Protein AF-A0A957B4Y9-F1 (afdb_monomer)

Nearest PDB structures (foldseek):
  8fm9-assembly1_A  TM=5.477E-01  e=1.125E+00  Flock House virus
  6xz5-assembly1_A  TM=5.261E-01  e=3.483E-01  Yersinia 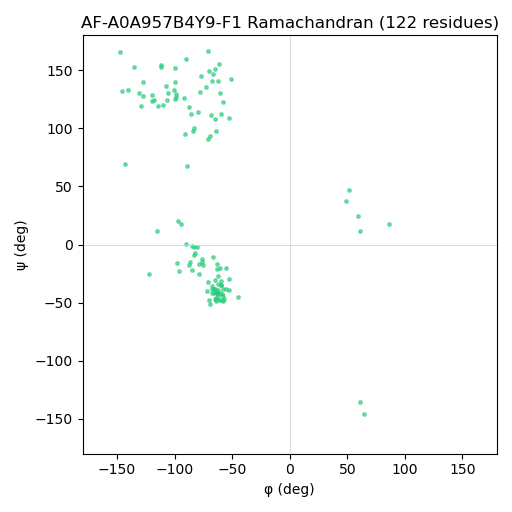pseudotuberculosis YPIII
  6i0v-assembly1_A  TM=4.829E-01  e=1.662E+00  Drosophila melanogaster
  6i0u-assembly1_A  TM=4.452E-01  e=1.125E+00  Drosophila melanogaster
  5z4m-assembly1_A  TM=3.885E-01  e=1.459E+00  Drosophila melanogaster

Radius of gyration: 20.35 Å; Cα contacts (8 Å, |Δi|>4): 153; chains: 1; bounding box: 44×52×50 Å

pLDDT: mean 81.71, std 17.35, range [47.72, 98.0]

Sequence (124 aa):
MKQFPLGTIDITPAALERLEAAKSHVDSLLARHQAGDWGDVDAFTQRMNERSSTHAEPVSSVYELPNSSQIRIITSPDRSLTRVLLAEEVEQREVSAVEGYDAMAPTYDLGTNPLIVVEEPHVE

Foldseek 3Di:
DDFDAQADEAEDPVLVVVCVVLVHDVVVVVVCQRVLVQEPDDPVLSVVQVCLVPDLQKHKHWDQGPVRWIWMWIQGSVSNHIYIYTPVVDDPPPCDPVNVCVVCVVVVPPDDPPVVPDPPDDDD

Structure (mmCIF, N/CA/C/O backbone):
data_AF-A0A957B4Y9-F1
#
_entry.id   AF-A0A957B4Y9-F1
#
loop_
_atom_site.group_PDB
_atom_site.id
_atom_site.type_symbol
_atom_site.label_atom_id
_atom_site.label_alt_id
_atom_site.label_comp_id
_atom_site.label_asym_id
_atom_site.label_entity_id
_atom_site.label_seq_id
_atom_site.pdbx_PDB_ins_code
_atom_site.Cartn_x
_atom_site.Cartn_y
_atom_site.Cartn_z
_atom_site.occupancy
_atom_site.B_iso_or_equiv
_atom_site.auth_seq_id
_atom_site.auth_comp_id
_atom_site.auth_asym_id
_atom_site.auth_atom_id
_atom_site.pdbx_PDB_model_num
ATOM 1 N N . MET A 1 1 ? -9.451 -7.133 -17.470 1.00 47.72 1 MET A N 1
ATOM 2 C CA . MET A 1 1 ? -8.539 -6.408 -16.554 1.00 47.72 1 MET A CA 1
ATOM 3 C C . MET A 1 1 ? -7.372 -7.326 -16.243 1.00 47.72 1 MET A C 1
ATOM 5 O O . MET A 1 1 ? -7.605 -8.512 -16.040 1.00 47.72 1 MET A O 1
ATOM 9 N N . LYS A 1 2 ? -6.133 -6.832 -16.313 1.00 59.19 2 LYS A N 1
ATOM 10 C CA . LYS A 1 2 ? -4.934 -7.661 -16.139 1.00 59.19 2 LYS A CA 1
ATOM 11 C C . LYS A 1 2 ? -4.567 -7.649 -14.653 1.00 59.19 2 LYS A C 1
ATOM 13 O O . LYS A 1 2 ? -3.953 -6.698 -14.190 1.00 59.19 2 LYS A O 1
ATOM 18 N N . GLN A 1 3 ? -5.024 -8.657 -13.912 1.00 77.25 3 GLN A N 1
ATOM 19 C CA . GLN A 1 3 ? -4.615 -8.854 -12.519 1.00 77.25 3 GLN A CA 1
ATOM 20 C C . GLN A 1 3 ? -3.099 -9.099 -12.474 1.00 77.25 3 GLN A C 1
ATOM 22 O O . GLN A 1 3 ? -2.559 -9.781 -13.349 1.00 77.25 3 GLN A O 1
ATOM 27 N N . PHE A 1 4 ? -2.418 -8.536 -11.478 1.00 87.19 4 PHE A N 1
ATOM 28 C CA . PHE A 1 4 ? -0.994 -8.767 -11.225 1.00 87.19 4 PHE A CA 1
ATOM 29 C C . PHE A 1 4 ? -0.805 -9.545 -9.913 1.00 87.19 4 PHE A C 1
ATOM 31 O O . PHE A 1 4 ? -1.670 -9.484 -9.034 1.00 87.19 4 PHE A O 1
ATOM 38 N N . PRO A 1 5 ? 0.280 -10.325 -9.769 1.00 91.31 5 PRO A N 1
ATOM 39 C CA . PRO A 1 5 ? 0.548 -11.025 -8.521 1.00 91.31 5 PRO A CA 1
ATOM 40 C C . PRO A 1 5 ? 0.882 -10.026 -7.408 1.00 91.31 5 PRO A C 1
ATOM 42 O O . PRO A 1 5 ? 1.573 -9.041 -7.645 1.00 91.31 5 PRO A O 1
ATOM 45 N N . LEU A 1 6 ? 0.386 -10.291 -6.199 1.00 93.19 6 LEU A N 1
ATOM 46 C CA . LEU A 1 6 ? 0.690 -9.491 -5.007 1.00 93.19 6 LEU A CA 1
ATOM 47 C C . LEU A 1 6 ? 1.973 -9.970 -4.301 1.00 93.19 6 LEU A C 1
ATOM 49 O O . LEU A 1 6 ? 2.563 -9.241 -3.511 1.00 93.19 6 LEU A O 1
ATOM 53 N N . GLY A 1 7 ? 2.429 -11.192 -4.584 1.00 94.19 7 GLY A N 1
ATOM 54 C CA . GLY A 1 7 ? 3.585 -11.770 -3.903 1.00 94.19 7 GLY A CA 1
ATOM 55 C C . GLY A 1 7 ? 3.329 -11.983 -2.408 1.00 94.19 7 GLY A C 1
ATOM 56 O O . GLY A 1 7 ? 2.218 -12.323 -1.999 1.00 94.19 7 GLY A O 1
ATOM 57 N N . THR A 1 8 ? 4.370 -11.812 -1.597 1.00 97.00 8 THR A N 1
ATOM 58 C CA . THR A 1 8 ? 4.278 -11.874 -0.132 1.00 97.00 8 THR A CA 1
ATOM 59 C C . THR A 1 8 ? 3.574 -10.631 0.393 1.00 97.00 8 THR A C 1
ATOM 61 O O . THR A 1 8 ? 3.897 -9.530 -0.033 1.00 97.00 8 THR A O 1
ATOM 64 N N . ILE A 1 9 ? 2.644 -10.787 1.332 1.00 97.88 9 ILE A N 1
ATOM 65 C CA . ILE A 1 9 ? 1.951 -9.655 1.952 1.00 97.88 9 ILE A CA 1
ATOM 66 C C . ILE A 1 9 ? 2.602 -9.356 3.303 1.00 97.88 9 ILE A C 1
ATOM 68 O O . ILE A 1 9 ? 2.703 -10.239 4.153 1.00 97.88 9 ILE A O 1
ATOM 72 N N . ASP A 1 10 ? 3.026 -8.111 3.485 1.00 97.56 10 ASP A N 1
ATOM 73 C CA . ASP A 1 10 ? 3.613 -7.567 4.709 1.00 97.56 10 ASP A CA 1
ATOM 74 C C . ASP A 1 10 ? 2.733 -6.413 5.199 1.00 97.56 10 ASP A C 1
ATOM 76 O O . ASP A 1 10 ? 2.462 -5.481 4.443 1.00 97.56 10 ASP A O 1
ATOM 80 N N . ILE A 1 11 ? 2.245 -6.476 6.436 1.00 97.75 11 ILE A N 1
ATOM 81 C CA . ILE A 1 11 ? 1.348 -5.463 7.008 1.00 97.75 11 ILE A CA 1
ATOM 82 C C . ILE A 1 11 ? 2.053 -4.847 8.211 1.00 97.75 11 ILE A C 1
ATOM 84 O O . ILE A 1 11 ? 2.449 -5.572 9.126 1.00 97.75 11 ILE A O 1
ATOM 88 N N . THR A 1 12 ? 2.204 -3.522 8.232 1.00 97.44 12 THR A N 1
ATOM 89 C CA . THR A 1 12 ? 2.804 -2.843 9.386 1.00 97.44 12 THR A CA 1
ATOM 90 C C . THR A 1 12 ? 1.893 -2.973 10.614 1.00 97.44 12 THR A C 1
ATOM 92 O O . THR A 1 12 ? 0.663 -2.978 10.479 1.00 97.44 12 THR A O 1
ATOM 95 N N . PRO A 1 13 ? 2.452 -3.050 11.837 1.00 97.25 13 PRO A N 1
ATOM 96 C CA . PRO A 1 13 ? 1.643 -3.115 13.054 1.00 97.25 13 PRO A CA 1
ATOM 97 C C . PRO A 1 13 ? 0.657 -1.945 13.188 1.00 97.25 13 PRO A C 1
ATOM 99 O O . PRO A 1 13 ? -0.485 -2.149 13.592 1.00 97.25 13 PRO A O 1
ATOM 102 N N . ALA A 1 14 ? 1.070 -0.737 12.789 1.00 96.06 14 ALA A N 1
ATOM 103 C CA . ALA A 1 14 ? 0.226 0.453 12.841 1.00 96.06 14 ALA A CA 1
ATOM 104 C C . ALA A 1 14 ? -0.947 0.374 11.847 1.00 96.06 14 ALA A C 1
ATOM 106 O O . ALA A 1 14 ? -2.083 0.697 12.201 1.00 96.06 14 ALA A O 1
ATOM 107 N N . ALA A 1 15 ? -0.714 -0.111 10.623 1.00 96.75 15 ALA A N 1
ATOM 108 C CA . ALA A 1 15 ? -1.787 -0.335 9.657 1.00 96.75 15 ALA A CA 1
ATOM 109 C C . ALA A 1 15 ? -2.784 -1.393 10.139 1.00 96.75 15 ALA A C 1
ATOM 111 O O . ALA A 1 15 ? -3.993 -1.191 10.008 1.00 96.75 15 ALA A O 1
ATOM 112 N N . LEU A 1 16 ? -2.293 -2.485 10.733 1.00 96.88 16 LEU A N 1
ATOM 113 C CA . LEU A 1 16 ? -3.146 -3.526 11.303 1.00 96.88 16 LEU A CA 1
ATOM 114 C C . LEU A 1 16 ? -4.055 -2.961 12.405 1.00 96.88 16 LEU A C 1
ATOM 116 O O . LEU A 1 16 ? -5.267 -3.155 12.347 1.00 96.88 16 LEU A O 1
ATOM 120 N N . GLU A 1 17 ? -3.502 -2.185 13.341 1.00 96.69 17 GLU A N 1
ATOM 121 C CA . GLU A 1 17 ? -4.274 -1.544 14.414 1.00 96.69 17 GLU A CA 1
ATOM 122 C C . GLU A 1 17 ? -5.382 -0.629 13.860 1.00 96.69 17 GLU A C 1
ATOM 124 O O . GLU A 1 17 ? -6.530 -0.672 14.315 1.00 96.69 17 GLU A O 1
ATOM 129 N N . ARG A 1 18 ? -5.079 0.185 12.837 1.00 96.44 18 ARG A N 1
ATOM 130 C CA . ARG A 1 18 ? -6.079 1.073 12.217 1.00 96.44 18 ARG A CA 1
ATOM 131 C C . ARG A 1 18 ? -7.162 0.306 11.469 1.00 96.44 18 ARG A C 1
ATOM 133 O O . ARG A 1 18 ? -8.326 0.706 11.541 1.00 96.44 18 ARG A O 1
ATOM 140 N N . LEU A 1 19 ? -6.806 -0.776 10.779 1.00 95.88 19 LEU A N 1
ATOM 141 C CA . LEU A 1 19 ? -7.757 -1.653 10.092 1.00 95.88 19 LEU A CA 1
ATOM 142 C C . LEU A 1 19 ? -8.723 -2.310 11.085 1.00 95.88 19 LEU A C 1
ATOM 144 O O . LEU A 1 19 ? -9.936 -2.292 10.861 1.00 95.88 19 LEU A O 1
ATOM 148 N N . GLU A 1 20 ? -8.208 -2.813 12.209 1.00 95.62 20 GLU A N 1
ATOM 149 C CA . GLU A 1 20 ? -9.012 -3.409 13.281 1.00 95.62 20 GLU A CA 1
ATOM 150 C C . GLU A 1 20 ? -9.952 -2.385 13.926 1.00 95.62 20 GLU A C 1
ATOM 152 O O . GLU A 1 20 ? -11.159 -2.627 14.028 1.00 95.62 20 GLU A O 1
ATOM 157 N N . ALA A 1 21 ? -9.438 -1.204 14.287 1.00 95.56 21 ALA A N 1
ATOM 158 C CA . ALA A 1 21 ? -10.239 -0.120 14.855 1.00 95.56 21 ALA A CA 1
ATOM 159 C C . ALA A 1 21 ? -11.356 0.343 13.902 1.00 95.56 21 ALA A C 1
ATOM 161 O O . ALA A 1 21 ? -12.459 0.676 14.341 1.00 95.56 21 ALA A O 1
ATOM 162 N N . ALA A 1 22 ? -11.091 0.329 12.593 1.00 94.88 22 ALA A N 1
ATOM 163 C CA . ALA A 1 22 ? -12.051 0.676 11.550 1.00 94.88 22 ALA A CA 1
ATOM 164 C C . ALA A 1 22 ? -12.982 -0.479 11.141 1.00 94.88 22 ALA A C 1
ATOM 166 O O . ALA A 1 22 ? -13.828 -0.281 10.266 1.00 94.88 22 ALA A O 1
ATOM 167 N N . LYS A 1 23 ? -12.820 -1.684 11.711 1.00 94.94 23 LYS A N 1
ATOM 168 C CA . LYS A 1 23 ? -13.521 -2.918 11.300 1.00 94.94 23 LYS A CA 1
ATOM 169 C C . LYS A 1 23 ? -13.456 -3.154 9.785 1.00 94.94 23 LYS A C 1
ATOM 171 O O . LYS A 1 23 ? -14.435 -3.565 9.164 1.00 94.94 23 LYS A O 1
ATOM 176 N N . SER A 1 24 ? -12.313 -2.832 9.188 1.00 93.75 24 SER A N 1
ATOM 177 C CA . SER A 1 24 ? -12.087 -2.895 7.747 1.00 93.75 24 SER A CA 1
ATOM 178 C C . SER A 1 24 ? -11.180 -4.072 7.406 1.00 93.75 24 SER A C 1
ATOM 180 O O . SER A 1 24 ? -10.178 -4.312 8.072 1.00 93.75 24 SER A O 1
ATOM 182 N N . HIS A 1 25 ? -11.532 -4.815 6.359 1.00 94.12 25 HIS A N 1
ATOM 183 C CA . HIS A 1 25 ? -10.796 -6.010 5.949 1.00 94.12 25 HIS A CA 1
ATOM 184 C C . HIS A 1 25 ? -9.722 -5.673 4.913 1.00 94.12 25 HIS A C 1
ATOM 186 O O . HIS A 1 25 ? -10.031 -5.116 3.857 1.00 94.12 25 HIS A O 1
ATOM 192 N N . VAL A 1 26 ? -8.475 -6.066 5.190 1.00 95.88 26 VAL A N 1
ATOM 193 C CA . VAL A 1 26 ? -7.341 -5.871 4.270 1.00 95.88 26 VAL A CA 1
ATOM 194 C C . VAL A 1 26 ? -7.558 -6.575 2.928 1.00 95.88 26 VAL A C 1
ATOM 196 O O . VAL A 1 26 ? -7.221 -6.015 1.889 1.00 95.88 26 VAL A O 1
ATOM 199 N N . ASP A 1 27 ? -8.213 -7.739 2.927 1.00 96.31 27 ASP A N 1
ATOM 200 C CA . ASP A 1 27 ? -8.492 -8.526 1.719 1.00 96.31 27 ASP A CA 1
ATOM 201 C C . ASP A 1 27 ? -9.300 -7.737 0.683 1.00 96.31 27 ASP A C 1
ATOM 203 O O . ASP A 1 27 ? -9.023 -7.801 -0.514 1.00 96.31 27 ASP A O 1
ATOM 207 N N . SER A 1 28 ? -10.261 -6.928 1.140 1.00 95.69 28 SER A N 1
ATOM 208 C CA . SER A 1 28 ? -11.060 -6.068 0.265 1.00 95.69 28 SER A CA 1
ATOM 209 C C . SER A 1 28 ? -10.206 -4.986 -0.394 1.00 95.69 28 SER A C 1
ATOM 211 O O . SER A 1 28 ? -10.405 -4.671 -1.565 1.00 95.69 28 SER A O 1
ATOM 213 N N . LEU A 1 29 ? -9.243 -4.422 0.338 1.00 96.62 29 LEU A N 1
ATOM 214 C CA . LEU A 1 29 ? -8.332 -3.406 -0.191 1.00 96.62 29 LEU A CA 1
ATOM 215 C C . LEU A 1 29 ? -7.320 -4.023 -1.165 1.00 96.62 29 LEU A C 1
ATOM 217 O O . LEU A 1 29 ? -7.067 -3.459 -2.225 1.00 96.62 29 LEU A O 1
ATOM 221 N N . LEU A 1 30 ? -6.804 -5.215 -0.858 1.00 96.69 30 LEU A N 1
ATOM 222 C CA . LEU A 1 30 ? -5.913 -5.970 -1.743 1.00 96.69 30 LEU A CA 1
ATOM 223 C C . LEU A 1 30 ? -6.613 -6.380 -3.044 1.00 96.69 30 LEU A C 1
ATOM 225 O O . LEU A 1 30 ? -6.028 -6.260 -4.120 1.00 96.69 30 LEU A O 1
ATOM 229 N N . ALA A 1 31 ? -7.877 -6.805 -2.973 1.00 95.50 31 ALA A N 1
ATOM 230 C CA . ALA A 1 31 ? -8.671 -7.135 -4.153 1.00 95.50 31 ALA A CA 1
ATOM 231 C C . ALA A 1 31 ? -8.895 -5.909 -5.052 1.00 95.50 31 ALA A C 1
ATOM 233 O O . ALA A 1 31 ? -8.763 -6.007 -6.273 1.00 95.50 31 ALA A O 1
ATOM 234 N N . ARG A 1 32 ? -9.182 -4.743 -4.457 1.00 95.50 32 ARG A N 1
ATOM 235 C CA . ARG A 1 32 ? -9.288 -3.464 -5.181 1.00 95.50 32 ARG A CA 1
ATOM 236 C C . ARG A 1 32 ? -7.963 -3.093 -5.846 1.00 95.50 32 ARG A C 1
ATOM 238 O O . ARG A 1 32 ? -7.946 -2.826 -7.047 1.00 95.50 32 ARG A O 1
ATOM 245 N N . HIS A 1 33 ? -6.859 -3.187 -5.108 1.00 95.19 33 HIS A N 1
ATOM 246 C CA . HIS A 1 33 ? -5.512 -2.911 -5.607 1.00 95.19 33 HIS A CA 1
ATOM 247 C C . HIS A 1 33 ? -5.171 -3.799 -6.807 1.00 95.19 33 HIS A C 1
ATOM 249 O O . HIS A 1 33 ? -4.786 -3.314 -7.867 1.00 95.19 33 HIS A O 1
ATOM 255 N N . GLN A 1 34 ? -5.403 -5.105 -6.687 1.00 93.12 34 GLN A N 1
ATOM 256 C CA . GLN A 1 34 ? -5.149 -6.065 -7.758 1.00 93.12 34 GLN A CA 1
ATOM 257 C C . GLN A 1 34 ? -6.051 -5.850 -8.984 1.00 93.12 34 GLN A C 1
ATOM 259 O O . GLN A 1 34 ? -5.649 -6.139 -10.116 1.00 93.12 34 GLN A O 1
ATOM 264 N N . ALA A 1 35 ? -7.272 -5.353 -8.774 1.00 92.31 35 ALA A N 1
ATOM 265 C CA . ALA A 1 35 ? -8.202 -5.015 -9.843 1.00 92.31 35 ALA A CA 1
ATOM 266 C C . ALA A 1 35 ? -7.851 -3.695 -10.551 1.00 92.31 35 ALA A C 1
ATOM 268 O O . ALA A 1 35 ? -8.374 -3.436 -11.630 1.00 92.31 35 ALA A O 1
ATOM 269 N N . GLY A 1 36 ? -6.956 -2.875 -10.009 1.00 91.25 36 GLY A N 1
ATOM 270 C CA . GLY A 1 36 ? -6.657 -1.564 -10.576 1.00 91.25 36 GLY A CA 1
ATOM 271 C C . GLY A 1 36 ? -7.575 -0.443 -10.105 1.00 91.25 36 GLY A C 1
ATOM 272 O O . GLY A 1 36 ? -7.626 0.614 -10.728 1.00 91.25 36 GLY A O 1
ATOM 273 N N . ASP A 1 37 ? -8.294 -0.659 -9.006 1.00 93.44 37 ASP A N 1
ATOM 274 C CA . ASP A 1 37 ? -8.903 0.424 -8.244 1.00 93.44 37 ASP A CA 1
ATOM 275 C C . ASP A 1 37 ? -7.839 0.997 -7.306 1.00 93.44 37 ASP A C 1
ATOM 277 O O . ASP A 1 37 ? -7.529 0.421 -6.261 1.00 93.44 37 ASP A O 1
ATOM 281 N N . TRP A 1 38 ? -7.256 2.123 -7.710 1.00 94.12 38 TRP A N 1
ATOM 282 C CA . TRP A 1 38 ? -6.143 2.745 -6.998 1.00 94.12 38 TRP A CA 1
ATOM 283 C C . TRP A 1 38 ? -6.565 3.605 -5.800 1.00 94.12 38 TRP A C 1
ATOM 285 O O . TRP A 1 38 ? -5.699 4.039 -5.040 1.00 94.12 38 TRP A O 1
ATOM 295 N N . GLY A 1 39 ? -7.870 3.823 -5.615 1.00 94.81 39 GLY A N 1
ATOM 296 C CA . GLY A 1 39 ? -8.404 4.717 -4.595 1.00 94.81 39 GLY A CA 1
ATOM 297 C C . GLY A 1 39 ? -7.947 6.171 -4.770 1.00 94.81 39 GLY A 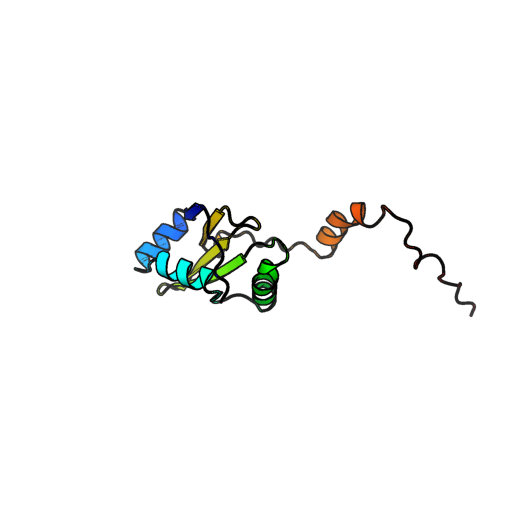C 1
ATOM 298 O O . GLY A 1 39 ? -7.982 6.703 -5.878 1.00 94.81 39 GLY A O 1
ATOM 299 N N . ASP A 1 40 ? -7.552 6.809 -3.671 1.00 94.75 40 ASP A N 1
ATOM 300 C CA . ASP A 1 40 ? -7.239 8.241 -3.583 1.00 94.75 40 ASP A CA 1
ATOM 301 C C . ASP A 1 40 ? -5.763 8.532 -3.903 1.00 94.75 40 ASP A C 1
ATOM 303 O O . ASP A 1 40 ? -4.949 8.861 -3.039 1.00 94.75 40 ASP A O 1
ATOM 307 N N . VAL A 1 41 ? -5.387 8.325 -5.165 1.00 92.44 41 VAL A N 1
ATOM 308 C CA . VAL A 1 41 ? -4.053 8.657 -5.685 1.00 92.44 41 VAL A CA 1
ATOM 309 C C . VAL A 1 41 ? -4.126 9.813 -6.676 1.00 92.44 41 VAL A C 1
ATOM 311 O O . VAL A 1 41 ? -5.141 10.020 -7.340 1.00 92.44 41 VAL A O 1
ATOM 314 N N . ASP A 1 42 ? -3.026 10.554 -6.821 1.00 89.81 42 ASP A N 1
ATOM 315 C CA . ASP A 1 42 ? -2.945 11.632 -7.801 1.00 89.81 42 ASP A CA 1
ATOM 316 C C . ASP A 1 42 ? -2.888 11.114 -9.255 1.00 89.81 42 ASP A C 1
ATOM 318 O O . ASP A 1 42 ? -2.643 9.936 -9.546 1.00 89.81 42 ASP A O 1
ATOM 322 N N . ALA A 1 43 ? -3.100 12.026 -10.208 1.00 87.69 43 ALA A N 1
ATOM 323 C CA . ALA A 1 43 ? -3.110 11.690 -11.631 1.00 87.69 43 ALA A CA 1
ATOM 324 C C . ALA A 1 43 ? -1.756 11.147 -12.130 1.00 87.69 43 ALA A C 1
ATOM 326 O O . ALA A 1 43 ? -1.712 10.393 -13.105 1.00 87.69 43 ALA A O 1
ATOM 327 N N . PHE A 1 44 ? -0.648 11.534 -11.493 1.00 85.94 44 PHE A N 1
ATOM 328 C CA . PHE A 1 44 ? 0.680 11.031 -11.834 1.00 85.94 44 PHE A CA 1
ATOM 329 C C . PHE A 1 44 ? 0.821 9.553 -11.448 1.00 85.94 44 PHE A C 1
ATOM 331 O O . PHE A 1 44 ? 1.145 8.723 -12.300 1.00 85.94 44 PHE A O 1
ATOM 338 N N . THR A 1 45 ? 0.485 9.208 -10.207 1.00 88.94 45 THR A N 1
ATOM 339 C CA . THR A 1 45 ? 0.497 7.840 -9.678 1.00 88.94 45 THR A CA 1
ATOM 340 C C . THR A 1 45 ? -0.457 6.944 -10.455 1.00 88.94 45 THR A C 1
ATOM 342 O O . THR A 1 45 ? -0.086 5.832 -10.825 1.00 88.94 45 THR A O 1
ATOM 345 N N . GLN A 1 46 ? -1.656 7.429 -10.792 1.00 89.31 46 GLN A N 1
ATOM 346 C CA . GLN A 1 46 ? -2.601 6.678 -11.622 1.00 89.31 46 GLN A CA 1
ATOM 347 C C . GLN A 1 46 ? -1.992 6.299 -12.981 1.00 89.31 46 GLN A C 1
ATOM 349 O O . GLN A 1 46 ? -2.031 5.132 -13.373 1.00 89.31 46 GLN A O 1
ATOM 354 N N . ARG A 1 47 ? -1.349 7.252 -13.670 1.00 87.75 47 ARG A N 1
ATOM 355 C CA . ARG A 1 47 ? -0.665 6.998 -14.952 1.00 87.75 47 ARG A CA 1
ATOM 356 C C . ARG A 1 47 ? 0.521 6.046 -14.801 1.00 87.75 47 ARG A C 1
ATOM 358 O O . ARG A 1 47 ? 0.747 5.214 -15.680 1.00 87.75 47 ARG A O 1
ATOM 365 N N . MET A 1 48 ? 1.283 6.159 -13.714 1.00 87.81 48 MET A N 1
ATOM 366 C CA . MET A 1 48 ? 2.394 5.250 -13.411 1.00 87.81 48 MET A CA 1
ATOM 367 C C . MET A 1 48 ? 1.893 3.819 -13.185 1.00 87.81 48 MET A C 1
ATOM 369 O O . MET A 1 48 ? 2.408 2.885 -13.800 1.00 87.81 48 MET A O 1
ATOM 373 N N . ASN A 1 49 ? 0.826 3.645 -12.401 1.00 90.75 49 ASN A N 1
ATOM 374 C CA . ASN A 1 49 ? 0.213 2.342 -12.149 1.00 90.75 49 ASN A CA 1
ATOM 375 C C . ASN A 1 49 ? -0.268 1.672 -13.445 1.00 90.75 49 ASN A C 1
ATOM 377 O O . ASN A 1 49 ? -0.019 0.484 -13.653 1.00 90.75 49 ASN A O 1
ATOM 381 N N . GLU A 1 50 ? -0.898 2.424 -14.350 1.00 86.12 50 GLU A N 1
ATOM 382 C CA . GLU A 1 50 ? -1.340 1.918 -15.659 1.00 86.12 50 GLU A CA 1
ATOM 383 C C . GLU A 1 50 ? -0.160 1.439 -16.525 1.00 86.12 50 GLU A C 1
ATOM 385 O O . GLU A 1 50 ? -0.229 0.392 -17.181 1.00 86.12 50 GLU A O 1
ATOM 390 N N . ARG A 1 51 ? 0.962 2.167 -16.483 1.00 81.62 51 ARG A N 1
ATOM 391 C CA . ARG A 1 51 ? 2.198 1.855 -17.224 1.00 81.62 51 ARG A CA 1
ATOM 392 C C . ARG A 1 51 ? 3.049 0.759 -16.585 1.00 81.62 51 ARG A C 1
ATOM 394 O O . ARG A 1 51 ? 3.898 0.178 -17.268 1.00 81.62 51 ARG A O 1
ATOM 401 N N . SER A 1 52 ? 2.807 0.442 -15.314 1.00 74.75 52 SER A N 1
ATOM 402 C CA . SER A 1 52 ? 3.563 -0.554 -14.542 1.00 74.75 52 SER A CA 1
ATOM 403 C C . SER A 1 52 ? 3.504 -1.964 -15.145 1.00 74.75 52 SER A C 1
ATOM 405 O O . SER A 1 52 ? 4.385 -2.782 -14.895 1.00 74.75 52 SER A O 1
ATOM 407 N N . SER A 1 53 ? 2.504 -2.234 -15.991 1.00 64.69 53 SER A N 1
ATOM 408 C CA . SER A 1 53 ? 2.371 -3.483 -16.748 1.00 64.69 53 SER A CA 1
ATOM 409 C C . SER A 1 53 ? 3.508 -3.730 -17.752 1.00 64.69 53 SER A C 1
ATOM 411 O O . SER A 1 53 ? 3.685 -4.871 -18.183 1.00 64.69 53 SER A O 1
ATOM 413 N N . THR A 1 54 ? 4.281 -2.692 -18.088 1.00 60.03 54 THR A N 1
ATOM 414 C CA . THR A 1 54 ? 5.333 -2.735 -19.113 1.00 60.03 54 THR A CA 1
ATOM 415 C C . THR A 1 54 ? 6.717 -2.342 -18.578 1.00 60.03 54 THR A C 1
ATOM 417 O O . THR A 1 54 ? 7.711 -2.783 -19.143 1.00 60.03 54 THR A O 1
ATOM 420 N N . HIS A 1 55 ? 6.805 -1.542 -17.504 1.00 55.12 55 HIS A N 1
ATOM 421 C CA . HIS A 1 55 ? 8.046 -0.833 -17.129 1.00 55.12 55 HIS A CA 1
ATOM 422 C C . HIS A 1 55 ? 8.697 -1.231 -15.790 1.00 55.12 55 HIS A C 1
ATOM 424 O O . HIS A 1 55 ? 9.622 -0.553 -15.371 1.00 55.12 55 HIS A O 1
ATOM 430 N N . ALA A 1 56 ? 8.281 -2.322 -15.131 1.00 71.44 56 ALA A N 1
ATOM 431 C CA . ALA A 1 56 ? 8.846 -2.728 -13.830 1.00 71.44 56 ALA A CA 1
ATOM 432 C C . ALA A 1 56 ? 8.857 -1.573 -12.800 1.00 71.44 56 ALA A C 1
ATOM 434 O O . ALA A 1 56 ? 9.847 -1.314 -12.128 1.00 71.44 56 ALA A O 1
ATOM 435 N N . GLU A 1 57 ? 7.728 -0.875 -12.690 1.00 83.69 57 GLU A N 1
ATOM 436 C CA . GLU A 1 57 ? 7.500 0.165 -11.682 1.00 83.69 57 GLU A CA 1
ATOM 437 C C . GLU A 1 57 ? 6.667 -0.410 -10.523 1.00 83.69 57 GLU A C 1
ATOM 439 O O . GLU A 1 57 ? 5.882 -1.355 -10.742 1.00 83.69 57 GLU A O 1
ATOM 444 N N . PRO A 1 58 ? 6.809 0.119 -9.293 1.00 89.62 58 PRO A N 1
ATOM 445 C CA . PRO A 1 58 ? 5.923 -0.240 -8.198 1.00 89.62 58 PRO A CA 1
ATOM 446 C C . PRO A 1 58 ? 4.492 0.223 -8.496 1.00 89.62 58 PRO A C 1
ATOM 448 O O . PRO A 1 58 ? 4.268 1.218 -9.183 1.00 89.62 58 PRO A O 1
ATOM 451 N N . VAL A 1 59 ? 3.515 -0.502 -7.959 1.00 92.81 59 VAL A N 1
ATOM 452 C CA . VAL A 1 59 ? 2.097 -0.119 -8.023 1.00 92.81 59 VAL A CA 1
ATOM 453 C C . VAL A 1 59 ? 1.689 0.387 -6.657 1.00 92.81 59 VAL A C 1
ATOM 455 O O . VAL A 1 59 ? 1.930 -0.304 -5.670 1.00 92.81 59 VAL A O 1
ATOM 458 N N . SER A 1 60 ? 1.054 1.555 -6.579 1.00 94.81 60 SER A N 1
ATOM 459 C CA . SER A 1 60 ? 0.614 2.122 -5.301 1.00 94.81 60 SER A CA 1
ATOM 460 C C . SER A 1 60 ? -0.863 2.499 -5.298 1.00 94.81 60 SER A C 1
ATOM 462 O O . SER A 1 60 ? -1.387 3.034 -6.269 1.00 94.81 60 SER A O 1
ATOM 464 N N . SER A 1 61 ? -1.550 2.228 -4.195 1.00 96.38 61 SER A N 1
ATOM 465 C CA . SER A 1 61 ? -2.945 2.621 -3.972 1.00 96.38 61 SER A CA 1
ATOM 466 C C . SER A 1 61 ? -3.130 3.180 -2.580 1.00 96.38 61 SER A C 1
ATOM 468 O O . SER A 1 61 ? -2.392 2.803 -1.670 1.00 96.38 61 SER A O 1
ATOM 470 N N . VAL A 1 62 ? -4.116 4.057 -2.419 1.00 97.25 62 VAL A N 1
ATOM 471 C CA . VAL A 1 62 ? -4.450 4.688 -1.140 1.00 97.25 62 VAL A CA 1
ATOM 472 C C . VAL A 1 62 ? -5.946 4.558 -0.902 1.00 97.25 62 VAL A C 1
ATOM 474 O O . VAL A 1 62 ? -6.751 4.867 -1.774 1.00 97.25 62 VAL A O 1
ATOM 477 N N . TYR A 1 63 ? -6.330 4.099 0.282 1.00 97.44 63 TYR A N 1
ATOM 478 C CA . TYR A 1 63 ? -7.721 3.916 0.668 1.00 97.44 63 TYR A CA 1
ATOM 479 C C . TYR A 1 63 ? -7.996 4.614 1.988 1.00 97.44 63 TYR A C 1
ATOM 481 O O . TYR A 1 63 ? -7.312 4.376 2.983 1.00 97.44 63 TYR A O 1
ATOM 489 N N . GLU A 1 64 ? -9.035 5.438 2.000 1.00 96.62 64 GLU A N 1
ATOM 490 C CA . GLU A 1 64 ? -9.566 6.005 3.230 1.00 96.62 64 GLU A CA 1
ATOM 491 C C . GLU A 1 64 ? -10.426 4.965 3.959 1.00 96.62 64 GLU A C 1
ATOM 493 O O . GLU A 1 64 ? -11.282 4.297 3.368 1.00 96.62 64 GLU A O 1
ATOM 498 N N . LEU A 1 65 ? -10.170 4.808 5.253 1.00 94.62 65 LEU A N 1
ATOM 499 C CA . LEU A 1 65 ? -10.951 3.976 6.155 1.00 94.62 65 LEU A CA 1
ATOM 500 C C . LEU A 1 65 ? -12.090 4.791 6.796 1.00 94.62 65 LEU A C 1
ATOM 502 O O . LEU A 1 65 ? -11.986 6.010 6.922 1.00 94.62 65 LEU A O 1
ATOM 506 N N . PRO A 1 66 ? -13.147 4.138 7.316 1.00 93.31 66 PRO A N 1
ATOM 507 C CA . PRO A 1 66 ? -14.246 4.815 8.018 1.00 93.31 66 PRO A CA 1
ATOM 508 C C . PRO A 1 66 ? -13.844 5.699 9.211 1.00 93.31 66 PRO A C 1
ATOM 510 O O . PRO A 1 66 ? -14.622 6.549 9.633 1.00 93.31 66 PRO A O 1
ATOM 513 N N . ASN A 1 67 ? -12.657 5.485 9.783 1.00 89.62 67 ASN A N 1
ATOM 514 C CA . ASN A 1 67 ? -12.098 6.276 10.882 1.00 89.62 67 ASN A CA 1
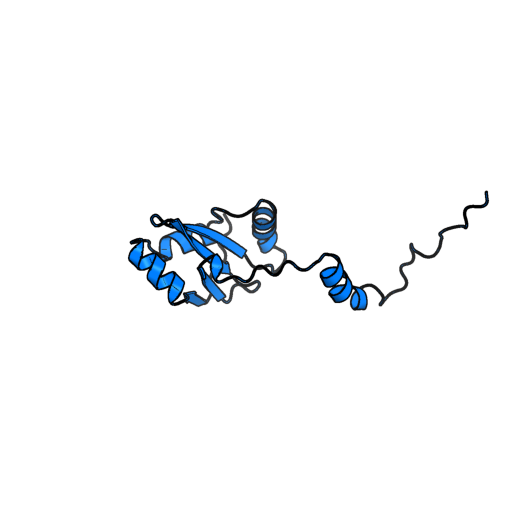ATOM 515 C C . ASN A 1 67 ? -11.167 7.407 10.397 1.00 89.62 67 ASN A C 1
ATOM 517 O O . ASN A 1 67 ? -10.343 7.883 11.179 1.00 89.62 67 ASN A O 1
ATOM 521 N N . SER A 1 68 ? -11.244 7.778 9.114 1.00 92.81 68 SER A N 1
ATOM 522 C CA . SER A 1 68 ? -10.397 8.779 8.447 1.00 92.81 68 SER A CA 1
ATOM 523 C C . SER A 1 68 ? -8.897 8.463 8.436 1.00 92.81 68 SER A C 1
ATOM 525 O O . SER A 1 68 ? -8.085 9.314 8.084 1.00 92.81 68 SER A O 1
ATOM 527 N N . SER A 1 69 ? -8.499 7.238 8.796 1.00 94.25 69 SER A N 1
ATOM 528 C CA . SER A 1 69 ? -7.128 6.774 8.571 1.00 94.25 69 SER A CA 1
ATOM 529 C C . SER A 1 69 ? -6.947 6.404 7.102 1.00 94.25 69 SER A C 1
ATOM 531 O O . SER A 1 69 ? -7.856 5.855 6.481 1.00 94.25 69 SER A O 1
ATOM 533 N N . GLN A 1 70 ? -5.764 6.655 6.551 1.00 96.38 70 GLN A N 1
ATOM 534 C CA . GLN A 1 70 ? -5.441 6.282 5.176 1.00 96.38 70 GLN A CA 1
ATOM 535 C C . GLN A 1 70 ? -4.488 5.091 5.156 1.00 96.38 70 GLN A C 1
ATOM 537 O O . GLN A 1 70 ? -3.401 5.140 5.733 1.00 96.38 70 GLN A O 1
ATOM 542 N N . ILE A 1 71 ? -4.892 4.029 4.463 1.00 97.50 71 ILE A N 1
ATOM 543 C CA . ILE A 1 71 ? -4.069 2.849 4.203 1.00 97.50 71 ILE A CA 1
ATOM 544 C C . ILE A 1 71 ? -3.482 2.968 2.809 1.00 97.50 71 ILE A C 1
ATOM 546 O O . ILE A 1 71 ? -4.209 3.119 1.829 1.00 97.50 71 ILE A O 1
ATOM 550 N N . ARG A 1 72 ? -2.166 2.843 2.715 1.00 97.56 72 ARG A N 1
ATOM 551 C CA . ARG A 1 72 ? -1.449 2.690 1.460 1.00 97.56 72 ARG A CA 1
ATOM 552 C C . ARG A 1 72 ? -1.109 1.220 1.235 1.00 97.56 72 ARG A C 1
ATOM 554 O O . ARG A 1 72 ? -0.709 0.508 2.152 1.00 97.56 72 ARG A O 1
ATOM 561 N N . ILE A 1 73 ? -1.250 0.775 -0.006 1.00 97.44 73 ILE A N 1
ATOM 562 C CA . ILE A 1 73 ? -0.807 -0.539 -0.472 1.00 97.44 73 ILE A CA 1
ATOM 563 C C . ILE A 1 73 ? 0.211 -0.318 -1.584 1.00 97.44 73 ILE A C 1
ATOM 565 O O . ILE A 1 73 ? -0.048 0.453 -2.512 1.00 97.44 73 ILE A O 1
ATOM 569 N N . ILE A 1 74 ? 1.377 -0.952 -1.479 1.00 95.81 74 ILE A N 1
ATOM 570 C CA . ILE A 1 74 ? 2.463 -0.832 -2.455 1.00 95.81 74 ILE A CA 1
ATOM 571 C C . ILE A 1 74 ? 2.917 -2.225 -2.868 1.00 95.81 74 ILE A C 1
ATOM 573 O O . ILE A 1 74 ? 3.412 -2.974 -2.030 1.00 95.81 74 ILE A O 1
ATOM 577 N N . THR A 1 75 ? 2.808 -2.543 -4.154 1.00 94.81 75 THR A N 1
ATOM 578 C CA . THR A 1 75 ? 3.387 -3.761 -4.731 1.00 94.81 75 THR A CA 1
ATOM 579 C C . THR A 1 75 ? 4.709 -3.432 -5.415 1.00 94.81 75 THR A C 1
ATOM 581 O O . THR A 1 75 ? 4.776 -2.515 -6.236 1.00 94.81 75 THR A O 1
ATOM 584 N N . SER A 1 76 ? 5.762 -4.185 -5.095 1.00 93.00 76 SER A N 1
ATOM 585 C CA . SER A 1 76 ? 7.110 -3.996 -5.632 1.00 93.00 76 SER A CA 1
ATOM 586 C C . SER A 1 76 ? 7.168 -4.169 -7.161 1.00 93.00 76 SER A C 1
ATOM 588 O O . SER A 1 76 ? 6.334 -4.875 -7.741 1.00 93.00 76 SER A O 1
ATOM 590 N N . PRO A 1 77 ? 8.154 -3.557 -7.847 1.00 90.12 77 PRO A N 1
ATOM 591 C CA . PRO A 1 77 ? 8.396 -3.708 -9.288 1.00 90.12 77 PRO A CA 1
ATOM 592 C C . PRO A 1 77 ? 8.344 -5.138 -9.831 1.00 90.12 77 PRO A C 1
ATOM 594 O O . PRO A 1 77 ? 7.719 -5.410 -10.853 1.00 90.12 77 PRO A O 1
ATOM 597 N N . ASP A 1 78 ? 8.981 -6.057 -9.113 1.00 89.81 78 ASP A N 1
ATOM 598 C CA . ASP A 1 78 ? 9.091 -7.481 -9.423 1.00 89.81 78 ASP A CA 1
ATOM 599 C C . ASP A 1 78 ? 7.885 -8.298 -8.932 1.00 89.81 78 ASP A C 1
ATOM 601 O O . ASP A 1 78 ? 7.826 -9.506 -9.157 1.00 89.81 78 ASP A O 1
ATOM 605 N N . ARG A 1 79 ? 6.915 -7.643 -8.281 1.00 91.56 79 ARG A N 1
ATOM 606 C CA . ARG A 1 79 ? 5.687 -8.241 -7.743 1.00 91.56 79 ARG A CA 1
ATOM 607 C C . ARG A 1 79 ? 5.937 -9.351 -6.712 1.00 91.56 79 ARG A C 1
ATOM 609 O O . ARG A 1 79 ? 5.093 -10.227 -6.525 1.00 91.56 79 ARG A O 1
ATOM 616 N N . SER A 1 80 ? 7.092 -9.325 -6.047 1.00 93.44 80 SER A N 1
ATOM 617 C CA . SER A 1 80 ? 7.465 -10.292 -5.008 1.00 93.44 80 SER A CA 1
ATOM 618 C C . SER A 1 80 ? 6.936 -9.922 -3.620 1.00 93.44 80 SER A C 1
ATOM 620 O O . SER A 1 80 ? 6.768 -10.811 -2.780 1.00 93.44 80 SER A O 1
ATOM 622 N N . LEU A 1 81 ? 6.629 -8.641 -3.389 1.00 95.25 81 LEU A N 1
ATOM 623 C CA . LEU A 1 81 ? 6.188 -8.102 -2.107 1.00 95.25 81 LEU A CA 1
ATOM 624 C C . LEU A 1 81 ? 5.075 -7.065 -2.299 1.00 95.25 81 LEU A C 1
ATOM 626 O O . LEU A 1 81 ? 5.216 -6.128 -3.084 1.00 95.25 81 LEU A O 1
ATOM 630 N N . THR A 1 82 ? 4.018 -7.189 -1.505 1.00 97.00 82 THR A N 1
ATOM 631 C CA . THR A 1 82 ? 3.010 -6.157 -1.274 1.00 97.00 82 THR A CA 1
ATOM 632 C C . THR A 1 82 ? 3.086 -5.712 0.174 1.00 97.00 82 THR A C 1
ATOM 634 O O . THR A 1 82 ? 2.866 -6.513 1.082 1.00 97.00 82 THR A O 1
ATOM 637 N N . ARG A 1 83 ? 3.365 -4.429 0.400 1.00 97.50 83 ARG A N 1
ATOM 638 C CA . ARG A 1 83 ? 3.334 -3.831 1.734 1.00 97.50 83 ARG A CA 1
ATOM 639 C C . ARG A 1 83 ? 2.046 -3.049 1.949 1.00 97.50 83 ARG A C 1
ATOM 641 O O . ARG A 1 83 ? 1.668 -2.236 1.106 1.00 97.50 83 ARG A O 1
ATOM 648 N N . VAL A 1 84 ? 1.411 -3.275 3.091 1.00 98.00 84 VAL A N 1
ATOM 649 C CA . VAL A 1 84 ? 0.254 -2.532 3.594 1.00 98.00 84 VAL A CA 1
ATOM 650 C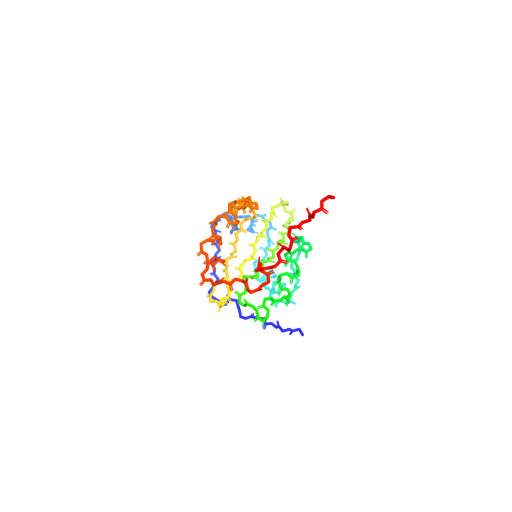 C . VAL A 1 84 ? 0.713 -1.715 4.794 1.00 98.00 84 VAL A C 1
ATOM 652 O O . VAL A 1 84 ? 1.216 -2.266 5.770 1.00 98.00 84 VAL A O 1
ATOM 655 N N . LEU A 1 85 ? 0.571 -0.402 4.695 1.00 97.56 85 LEU A N 1
ATOM 656 C CA . LEU A 1 85 ? 1.075 0.561 5.666 1.00 97.56 85 LEU A CA 1
ATOM 657 C C . LEU A 1 85 ? 0.149 1.778 5.735 1.00 97.56 85 LEU A C 1
ATOM 659 O O . LEU A 1 85 ? -0.704 1.960 4.867 1.00 97.56 85 LEU A O 1
ATOM 663 N N . LEU A 1 86 ? 0.284 2.621 6.749 1.00 96.50 86 LEU A N 1
ATOM 664 C CA . LEU A 1 86 ? -0.404 3.907 6.795 1.00 96.50 86 LEU A CA 1
ATOM 665 C C . LEU A 1 86 ? 0.196 4.859 5.760 1.00 96.50 86 LEU A C 1
ATOM 667 O O . LEU A 1 86 ? 1.388 4.810 5.458 1.00 96.50 86 LEU A O 1
ATOM 671 N N . ALA A 1 87 ? -0.622 5.761 5.220 1.00 93.56 87 ALA A N 1
ATOM 672 C CA . ALA A 1 87 ? -0.135 6.763 4.273 1.00 93.56 87 ALA A CA 1
ATOM 673 C C . ALA A 1 87 ? 0.955 7.663 4.886 1.00 93.56 87 ALA A C 1
ATOM 675 O O . ALA A 1 87 ? 1.873 8.059 4.174 1.00 93.56 87 ALA A O 1
ATOM 676 N N . GLU A 1 88 ? 0.883 7.918 6.196 1.00 91.12 88 GLU A N 1
ATOM 677 C CA . GLU A 1 88 ? 1.873 8.682 6.968 1.00 91.12 88 GLU A CA 1
ATOM 678 C C . GLU A 1 88 ? 3.175 7.916 7.259 1.00 91.12 88 GLU A C 1
ATOM 680 O O . GLU A 1 88 ? 4.187 8.539 7.560 1.00 91.12 88 GLU A O 1
ATOM 685 N N . GLU A 1 89 ? 3.184 6.580 7.141 1.00 89.38 89 GLU A N 1
ATOM 686 C CA . GLU A 1 89 ? 4.404 5.770 7.299 1.00 89.38 89 GLU A CA 1
ATOM 687 C C . GLU A 1 89 ? 5.321 5.855 6.068 1.00 89.38 89 GLU A C 1
ATOM 689 O O . GLU A 1 89 ? 6.488 5.469 6.134 1.00 89.38 89 GLU A O 1
ATOM 694 N N . VAL A 1 90 ? 4.813 6.344 4.932 1.00 83.94 90 VAL A N 1
ATOM 695 C CA . VAL A 1 90 ? 5.640 6.583 3.748 1.00 83.94 90 VAL A CA 1
ATOM 696 C C . VAL A 1 90 ? 6.277 7.956 3.847 1.00 83.94 90 VAL A C 1
ATOM 698 O O . VAL A 1 90 ? 5.605 8.975 3.698 1.00 83.94 90 VAL A O 1
ATOM 701 N N . GLU A 1 91 ? 7.598 7.977 4.009 1.00 68.50 91 GLU A N 1
ATOM 702 C CA . GLU A 1 91 ? 8.374 9.192 3.788 1.00 68.50 91 GLU A CA 1
ATOM 703 C C . GLU A 1 91 ? 8.184 9.647 2.337 1.00 68.50 91 GLU A C 1
ATOM 705 O O . GLU A 1 91 ? 8.627 8.995 1.385 1.00 68.50 91 GLU A O 1
ATOM 710 N N . GLN A 1 92 ? 7.510 10.781 2.159 1.00 57.59 92 GLN A N 1
ATOM 711 C CA . GLN A 1 92 ? 7.481 11.470 0.879 1.00 57.59 92 GLN A CA 1
ATOM 712 C C . GLN A 1 92 ? 8.878 12.039 0.633 1.00 57.59 92 GLN A C 1
ATOM 714 O O . GLN A 1 92 ? 9.208 13.132 1.087 1.00 57.59 92 GLN A O 1
ATOM 719 N N . ARG A 1 93 ? 9.733 11.292 -0.071 1.00 53.22 93 ARG A N 1
ATOM 720 C CA . ARG A 1 93 ? 10.939 11.882 -0.658 1.00 53.22 93 ARG A CA 1
ATOM 721 C C . ARG A 1 93 ? 10.509 12.773 -1.815 1.00 53.22 93 ARG A C 1
ATOM 723 O O . ARG A 1 93 ? 10.413 12.319 -2.953 1.00 53.22 93 ARG A O 1
ATOM 730 N N . GLU A 1 94 ? 10.265 14.045 -1.520 1.00 51.12 94 GLU A N 1
ATOM 731 C CA . GLU A 1 94 ? 10.410 15.097 -2.520 1.00 51.12 94 GLU A CA 1
ATOM 732 C C . GLU A 1 94 ? 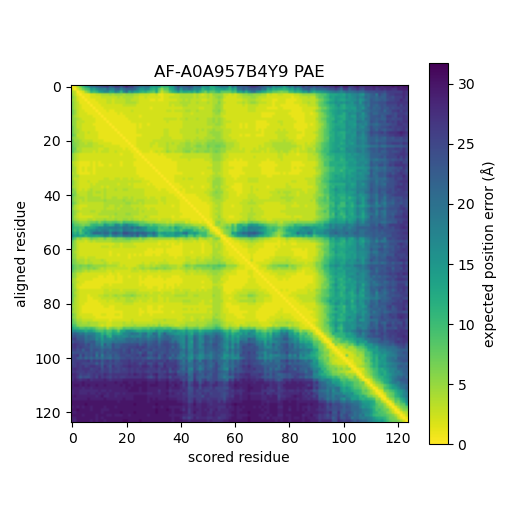11.887 15.142 -2.900 1.00 51.12 94 GLU A C 1
ATOM 734 O O . GLU A 1 94 ? 12.721 15.677 -2.177 1.00 51.12 94 GLU A O 1
ATOM 739 N N . VAL A 1 95 ? 12.234 14.499 -4.010 1.00 52.81 95 VAL A N 1
ATOM 740 C CA . VAL A 1 95 ? 13.552 14.693 -4.600 1.00 52.81 95 VAL A CA 1
ATOM 741 C C . VAL A 1 95 ? 13.457 16.003 -5.365 1.00 52.81 95 VAL A C 1
ATOM 743 O O . VAL A 1 95 ? 12.686 16.102 -6.323 1.00 52.81 95 VAL A O 1
ATOM 746 N N . SER A 1 96 ? 14.192 17.024 -4.924 1.00 49.38 96 SER A N 1
ATOM 747 C CA . SER A 1 96 ? 14.307 18.270 -5.682 1.00 49.38 96 SER A CA 1
ATOM 748 C C . SER A 1 96 ? 14.700 17.939 -7.121 1.00 49.38 96 SER A C 1
ATOM 750 O O . SER A 1 96 ? 15.519 17.047 -7.345 1.00 49.38 96 SER A O 1
ATOM 752 N N . ALA A 1 97 ? 14.167 18.662 -8.110 1.00 57.03 97 ALA A N 1
ATOM 753 C CA . ALA A 1 97 ? 14.596 18.494 -9.501 1.00 57.03 97 ALA A CA 1
ATOM 754 C C . ALA A 1 97 ? 16.127 18.607 -9.643 1.00 57.03 97 ALA A C 1
ATOM 756 O O . ALA A 1 97 ? 16.710 17.937 -10.488 1.00 57.03 97 ALA A O 1
ATOM 757 N N . VAL A 1 98 ? 16.772 19.391 -8.769 1.00 60.97 98 VAL A N 1
ATOM 758 C CA . VAL A 1 98 ? 18.233 19.517 -8.681 1.00 60.97 98 VAL A CA 1
ATOM 759 C C . VAL A 1 98 ? 18.873 18.240 -8.138 1.00 60.97 98 VAL A C 1
ATOM 761 O O . VAL A 1 98 ? 19.794 17.729 -8.752 1.00 60.97 98 VAL A O 1
ATOM 764 N N . GLU A 1 99 ? 18.361 17.672 -7.046 1.00 58.75 99 GLU A N 1
ATOM 765 C CA . GLU A 1 99 ? 18.898 16.427 -6.471 1.00 58.75 99 GLU A CA 1
ATOM 766 C C . GLU A 1 99 ? 18.659 15.216 -7.383 1.00 58.75 99 GLU A C 1
ATOM 768 O O . GLU A 1 99 ? 19.501 14.324 -7.484 1.00 58.75 99 GLU A O 1
ATOM 773 N N . GLY A 1 100 ? 17.516 15.187 -8.072 1.00 59.84 100 GLY A N 1
ATOM 774 C CA . GLY A 1 100 ? 17.209 14.182 -9.084 1.00 59.84 100 GLY A CA 1
ATOM 775 C C . GLY A 1 100 ? 18.136 14.305 -10.291 1.00 59.84 100 GLY A C 1
ATOM 776 O O . GLY A 1 100 ? 18.637 13.293 -10.783 1.00 59.84 100 GLY A O 1
ATOM 777 N N . TYR A 1 101 ? 18.414 15.539 -10.728 1.00 62.25 101 TYR A N 1
ATOM 778 C CA . TYR A 1 101 ? 19.392 15.807 -11.776 1.00 62.25 101 TYR A CA 1
ATOM 779 C C . TYR A 1 101 ? 20.801 15.422 -11.328 1.00 62.25 101 TYR A C 1
ATOM 781 O O . TYR A 1 101 ? 21.446 14.682 -12.048 1.00 62.25 101 TYR A O 1
ATOM 789 N N . ASP A 1 102 ? 21.256 15.797 -10.133 1.00 66.12 102 ASP A N 1
ATOM 790 C CA . ASP A 1 102 ? 22.591 15.453 -9.618 1.00 66.12 102 ASP A CA 1
ATOM 791 C C . ASP A 1 102 ? 22.797 13.939 -9.464 1.00 66.12 102 ASP A C 1
ATOM 793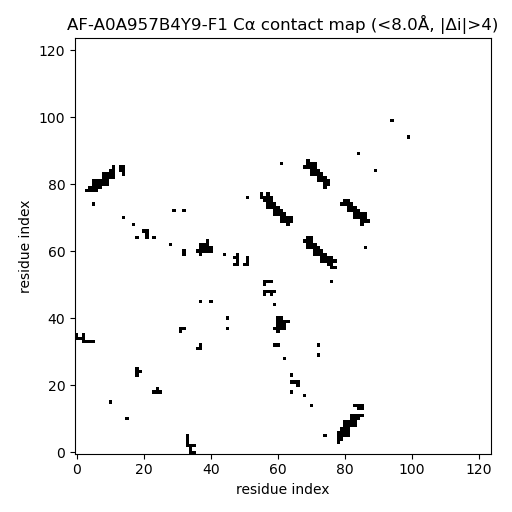 O O . ASP A 1 102 ? 23.894 13.432 -9.695 1.00 66.12 102 ASP A O 1
ATOM 797 N N . ALA A 1 103 ? 21.746 13.187 -9.122 1.00 63.00 103 ALA A N 1
ATOM 798 C CA . ALA A 1 103 ? 21.810 11.730 -9.041 1.00 63.00 103 ALA A CA 1
ATOM 799 C C . ALA A 1 103 ? 21.919 11.054 -10.422 1.00 63.00 103 ALA A C 1
ATOM 801 O O . ALA A 1 103 ? 22.543 9.998 -10.541 1.00 63.00 103 ALA A O 1
ATOM 802 N N . MET A 1 104 ? 21.318 11.639 -11.465 1.00 59.22 104 MET A N 1
ATOM 803 C CA . MET A 1 104 ? 21.360 11.103 -12.831 1.00 59.22 104 MET A CA 1
ATOM 804 C C . MET A 1 104 ? 22.445 11.737 -13.715 1.00 59.22 104 MET A C 1
ATOM 806 O O . MET A 1 104 ? 22.875 11.120 -14.681 1.00 59.22 104 MET A O 1
ATOM 810 N N . ALA A 1 105 ? 22.926 12.939 -13.409 1.00 63.72 105 ALA A N 1
ATOM 811 C CA . ALA A 1 105 ? 23.918 13.673 -14.192 1.00 63.72 105 ALA A CA 1
ATOM 812 C C . ALA A 1 105 ? 25.191 12.853 -14.480 1.00 63.72 105 ALA A C 1
ATOM 814 O O . ALA A 1 105 ? 25.643 12.872 -15.626 1.00 63.72 105 ALA A O 1
ATOM 815 N N . PRO A 1 106 ? 25.722 12.038 -13.540 1.00 63.56 106 PRO A N 1
ATOM 816 C CA . PRO A 1 106 ? 26.891 11.203 -13.809 1.00 63.56 106 PRO A CA 1
ATOM 817 C C . PRO A 1 106 ? 26.663 10.140 -14.891 1.00 63.56 106 PRO A C 1
ATOM 819 O O . PRO A 1 106 ? 27.630 9.631 -15.452 1.00 63.56 106 PRO A O 1
ATOM 822 N N . THR A 1 107 ? 25.409 9.764 -15.170 1.00 60.47 107 THR A N 1
ATOM 823 C CA . THR A 1 107 ? 25.063 8.764 -16.193 1.00 60.47 107 THR A CA 1
ATOM 824 C C . THR A 1 107 ? 24.637 9.384 -17.523 1.00 60.47 107 THR A C 1
ATOM 826 O O . THR A 1 107 ? 24.679 8.689 -18.538 1.00 60.47 107 THR A O 1
ATOM 829 N N . TYR A 1 108 ? 24.297 10.678 -17.556 1.00 58.03 108 TYR A N 1
ATOM 830 C CA . TYR A 1 108 ? 23.976 11.406 -18.790 1.00 58.03 108 TYR A CA 1
ATOM 831 C C . TYR A 1 108 ? 25.217 11.832 -19.594 1.00 58.03 108 TYR A C 1
ATOM 833 O O . TYR A 1 108 ? 25.127 11.943 -20.814 1.00 58.03 108 TYR A O 1
ATOM 841 N N . ASP A 1 109 ? 26.376 11.993 -18.949 1.00 57.22 109 ASP A N 1
ATOM 842 C CA . ASP A 1 109 ? 27.600 12.531 -19.575 1.00 57.22 109 ASP A CA 1
ATOM 843 C C . ASP A 1 109 ? 28.601 11.463 -20.066 1.00 57.22 109 ASP A C 1
ATOM 845 O O . ASP A 1 109 ? 29.785 11.727 -20.275 1.00 57.22 109 ASP A O 1
ATOM 849 N N . LEU A 1 110 ? 28.148 10.222 -20.269 1.00 57.91 110 LEU A N 1
ATOM 850 C CA . LEU A 1 110 ? 29.021 9.117 -20.700 1.00 57.91 110 LEU A CA 1
ATOM 851 C C . LEU A 1 110 ? 29.127 8.955 -22.225 1.00 57.91 110 LEU A C 1
ATOM 853 O O . LEU A 1 110 ? 29.838 8.070 -22.703 1.00 57.91 110 LEU A O 1
ATOM 857 N N . GLY A 1 111 ? 28.457 9.803 -23.005 1.00 57.91 111 GLY A N 1
ATOM 858 C CA . GLY A 1 111 ? 28.541 9.783 -24.461 1.00 57.91 111 GLY A CA 1
ATOM 859 C C . GLY A 1 111 ? 28.431 11.182 -25.042 1.00 57.91 111 GLY A C 1
ATOM 860 O O . GLY A 1 111 ? 27.529 11.933 -24.689 1.00 57.91 111 GLY A O 1
ATOM 861 N N . THR A 1 112 ? 29.336 11.529 -25.958 1.00 59.72 112 THR A N 1
ATOM 862 C CA . THR A 1 112 ? 29.249 12.758 -26.752 1.00 59.72 112 THR A CA 1
ATOM 863 C C . THR A 1 112 ? 27.874 12.822 -27.412 1.00 59.72 112 THR A C 1
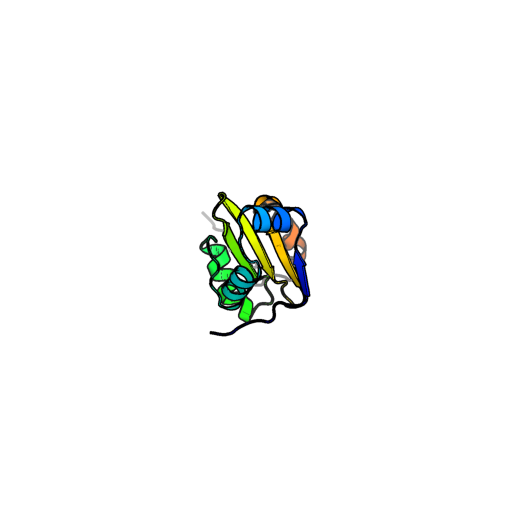ATOM 865 O O . THR A 1 112 ? 27.595 12.042 -28.321 1.00 59.72 112 THR A O 1
ATOM 868 N N . ASN A 1 113 ? 27.003 13.721 -26.953 1.00 53.97 113 ASN A N 1
ATOM 869 C CA . ASN A 1 113 ? 25.721 13.958 -27.599 1.00 53.97 113 ASN A CA 1
ATOM 870 C C . ASN A 1 113 ? 25.992 14.617 -28.966 1.00 53.97 113 ASN A C 1
ATOM 872 O O . ASN A 1 113 ? 26.436 15.768 -29.000 1.00 53.97 113 ASN A O 1
ATOM 876 N N . PRO A 1 114 ? 25.736 13.936 -30.098 1.00 53.97 114 PRO A N 1
ATOM 877 C CA . PRO A 1 114 ? 26.052 14.474 -31.419 1.00 53.97 114 PRO A CA 1
ATOM 878 C C . PRO A 1 114 ? 25.199 15.700 -31.790 1.00 53.97 114 PRO A C 1
ATOM 880 O O . PRO A 1 114 ? 25.512 16.369 -32.769 1.00 53.97 114 PRO A O 1
ATOM 883 N N . LEU A 1 115 ? 24.151 16.019 -31.015 1.00 55.53 115 LEU A N 1
ATOM 884 C CA . LEU A 1 115 ? 23.320 17.213 -31.198 1.00 55.53 115 LEU A CA 1
ATOM 885 C C . LEU A 1 115 ? 23.864 18.464 -30.486 1.00 55.53 115 LEU A C 1
ATOM 887 O O . LEU A 1 115 ? 23.426 19.560 -30.810 1.00 55.53 115 LEU A O 1
ATOM 891 N N . ILE A 1 116 ? 24.817 18.333 -29.554 1.00 55.06 116 ILE A N 1
ATOM 892 C CA . ILE A 1 116 ? 25.431 19.481 -28.847 1.00 55.06 116 ILE A CA 1
ATOM 893 C C . ILE A 1 116 ? 26.569 20.113 -29.677 1.00 55.06 116 ILE A C 1
ATOM 895 O O . ILE A 1 116 ? 27.066 21.188 -29.364 1.00 55.06 116 ILE A O 1
ATOM 899 N N . VAL A 1 117 ? 26.982 19.481 -30.778 1.00 52.09 117 VAL A N 1
ATOM 900 C CA . VAL A 1 117 ? 28.192 19.877 -31.520 1.00 52.09 117 VAL A CA 1
ATOM 901 C C . VAL A 1 117 ? 27.983 21.076 -32.461 1.00 52.09 117 VAL A C 1
ATOM 903 O O . VAL A 1 117 ? 28.950 21.539 -33.057 1.00 52.09 117 VAL A O 1
ATOM 906 N N . VAL A 1 118 ? 26.780 21.643 -32.596 1.00 54.69 118 VAL A N 1
ATOM 907 C CA . VAL A 1 118 ? 26.588 22.795 -33.497 1.00 54.69 118 VAL A CA 1
ATOM 908 C C . VAL A 1 118 ? 25.601 23.814 -32.928 1.00 54.69 118 VAL A C 1
ATOM 910 O O . VAL A 1 118 ? 24.512 24.006 -33.460 1.00 54.69 118 VAL A O 1
ATOM 913 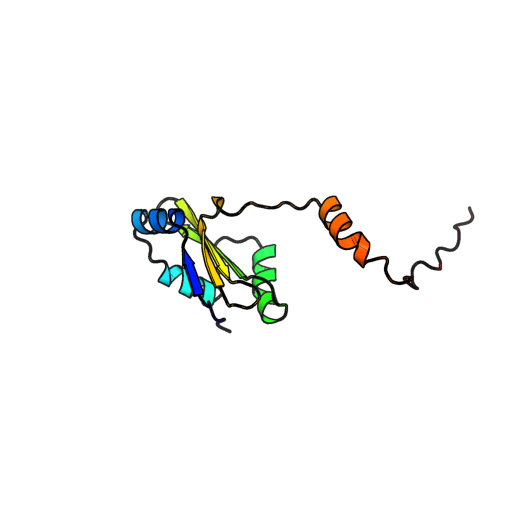N N . GLU A 1 119 ? 25.982 24.512 -31.860 1.00 53.31 119 GLU A N 1
ATOM 914 C CA . GLU A 1 119 ? 25.532 25.901 -31.732 1.00 53.31 119 GLU A CA 1
ATOM 915 C C . GLU A 1 119 ? 26.515 26.754 -32.535 1.00 53.31 119 GLU A C 1
ATOM 917 O O . GLU A 1 119 ? 27.629 27.038 -32.090 1.00 53.31 119 GLU A O 1
ATOM 922 N N . GLU A 1 120 ? 26.146 27.091 -33.775 1.00 59.03 120 GLU A N 1
ATOM 923 C CA . GLU A 1 120 ? 26.890 28.113 -34.510 1.00 59.03 120 GLU A CA 1
ATOM 924 C C . GLU A 1 120 ? 26.796 29.421 -33.713 1.00 59.03 120 GLU A C 1
ATOM 926 O O . GLU A 1 120 ? 25.695 29.799 -33.298 1.00 59.03 120 GLU A O 1
ATOM 931 N N . PRO A 1 121 ? 27.922 30.11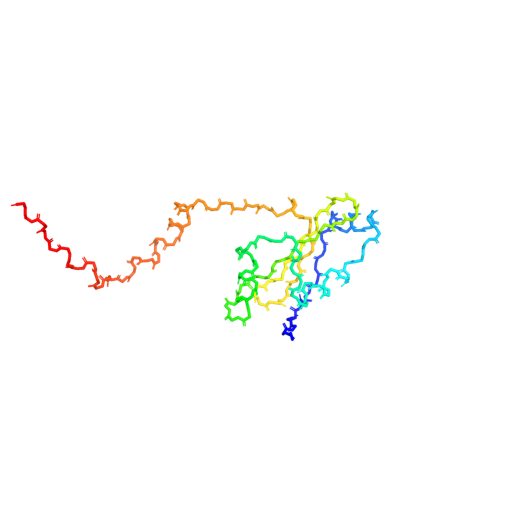1 -33.459 1.00 51.84 121 PRO A N 1
ATOM 932 C CA . PRO A 1 121 ? 27.896 31.351 -32.705 1.00 51.84 121 PRO A CA 1
ATOM 933 C C . PRO A 1 121 ? 26.975 32.343 -33.415 1.00 51.84 121 PRO A C 1
ATOM 935 O O . PRO A 1 121 ? 27.174 32.663 -34.587 1.00 51.84 121 PRO A O 1
ATOM 938 N N . HIS A 1 122 ? 25.961 32.823 -32.697 1.00 52.34 122 HIS A N 1
ATOM 939 C CA . HIS A 1 122 ? 25.119 33.914 -33.161 1.00 52.34 122 HIS A CA 1
ATOM 940 C C . HIS A 1 122 ? 25.996 35.166 -33.271 1.00 52.34 122 HIS A C 1
ATOM 942 O O . HIS A 1 122 ? 26.451 35.700 -32.260 1.00 52.34 122 HIS A O 1
ATOM 948 N N . VAL A 1 123 ? 26.301 35.578 -34.499 1.00 51.16 123 VAL A N 1
ATOM 949 C CA . VAL A 1 123 ? 27.015 36.827 -34.775 1.00 51.16 123 VAL A CA 1
ATOM 950 C C . VAL A 1 123 ? 25.964 37.931 -34.883 1.00 51.16 123 VAL A C 1
ATOM 952 O O . VAL A 1 123 ? 25.076 37.827 -35.730 1.00 51.16 123 VAL A O 1
ATOM 955 N N . GLU A 1 124 ? 26.043 38.930 -33.996 1.00 52.12 124 GLU A N 1
ATOM 956 C CA . GLU A 1 124 ? 25.236 40.165 -34.047 1.00 52.12 124 GLU A CA 1
ATOM 957 C C . GLU A 1 124 ? 25.458 40.973 -35.336 1.00 52.12 124 GLU A C 1
ATOM 959 O O . GLU A 1 124 ? 26.613 41.030 -35.826 1.00 52.12 124 GLU A O 1
#

Secondary structure (DSSP, 8-state):
-------EEEE-HHHHHHHHHTT--HHHHHHHHHHT--BS--HHHHHHHHHHHHH---EEEEEE-TTS-EEEEEE-TTSSEEEEEEGGGS------HHHHHHHHHHHHSSS--TTTT-------

Mean predicted aligned error: 11.29 Å

Solvent-accessible surface area (backbone atoms only — not comparable to full-atom values): 7357 Å² total; per-residue (Å²): 130,84,69,61,69,52,56,48,80,46,70,37,73,67,32,51,52,53,29,60,76,44,75,49,63,66,65,62,55,50,52,34,46,39,67,68,50,38,66,77,57,54,75,66,55,53,54,47,41,68,47,25,85,79,65,60,40,53,38,68,29,26,42,81,42,92,73,75,48,44,41,26,40,39,28,40,45,85,28,59,37,22,42,35,32,35,53,83,74,53,80,82,77,78,66,47,73,65,58,50,41,62,72,45,47,80,71,65,71,78,56,89,60,83,79,72,76,70,78,73,80,85,77,131